Protein AF-A0A846NB36-F1 (afdb_monomer_lite)

pLDDT: mean 81.32, std 11.26, range [33.69, 94.31]

Radius of gyration: 15.26 Å; chains: 1; bounding box: 28×33×38 Å

Secondary structure (DSSP, 8-state):
-BS----SSSHHHHHHHHHHHHTT---B----PPPHHHHHSSPPHHHHHHHHHHHHHHHHHHHHH--TT--------GGGG----

Foldseek 3Di:
DWADDDDDPCPVRVVVVVVCVVVVNTGDDDDQDDDPCCVVDPHDVVSVVCVVVVVVVVVVCCVVPDDPPDDDDDDDPDCSVPDPD

Sequence (85 aa):
GTGVAIGGPGVEKYKVEEIATKYKVPINAILIKEGIGDVVSTMRKEITNSVEEVTGRIRRIILETTKEGDHVIIAGVGNTMGIAQ

Structure (mmCIF, N/CA/C/O backbone):
data_AF-A0A846NB36-F1
#
_entry.id   AF-A0A846NB36-F1
#
loop_
_atom_site.group_PDB
_atom_site.id
_atom_site.type_symbol
_atom_site.label_atom_id
_atom_site.label_alt_id
_atom_site.label_comp_id
_atom_site.label_asym_id
_atom_site.label_entity_id
_atom_site.label_seq_id
_atom_site.pdbx_PDB_ins_code
_atom_site.Cartn_x
_atom_site.Cartn_y
_atom_site.Cartn_z
_atom_site.occupancy
_atom_site.B_iso_or_equiv
_atom_site.auth_seq_id
_atom_site.auth_comp_id
_atom_site.auth_asym_id
_atom_site.auth_atom_id
_atom_site.pdbx_PDB_model_num
ATOM 1 N N . GLY A 1 1 ? 5.499 1.475 4.604 1.00 62.28 1 GLY A N 1
ATOM 2 C CA . GLY A 1 1 ? 5.638 2.445 5.707 1.00 62.28 1 GLY A CA 1
ATOM 3 C C . GLY A 1 1 ? 4.283 2.641 6.349 1.00 62.28 1 GLY A C 1
ATOM 4 O O . GLY A 1 1 ? 3.293 2.197 5.777 1.00 62.28 1 GLY A O 1
ATOM 5 N N . THR A 1 2 ? 4.225 3.268 7.516 1.00 70.88 2 THR A N 1
ATOM 6 C CA . THR A 1 2 ? 2.957 3.644 8.158 1.00 70.88 2 THR A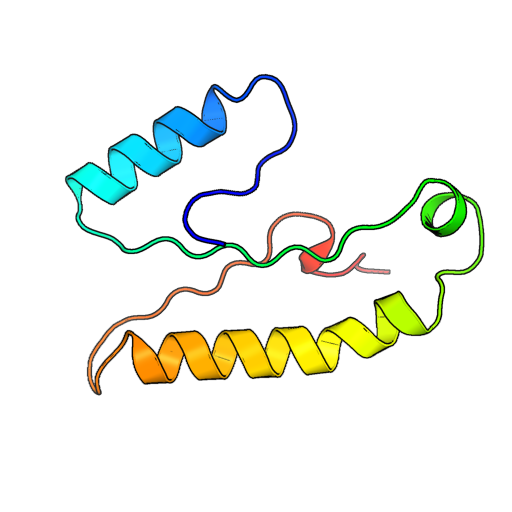 CA 1
ATOM 7 C C . THR A 1 2 ? 2.547 5.054 7.733 1.00 70.88 2 THR A C 1
ATOM 9 O O . THR A 1 2 ? 3.406 5.886 7.432 1.00 70.88 2 THR A O 1
ATOM 12 N N . GLY A 1 3 ? 1.241 5.310 7.680 1.00 76.75 3 GLY A N 1
ATOM 13 C CA . GLY A 1 3 ? 0.687 6.596 7.246 1.00 76.75 3 GLY A CA 1
ATOM 14 C C . GLY A 1 3 ? 0.312 6.639 5.766 1.00 76.75 3 GLY A C 1
ATOM 15 O O . GLY A 1 3 ? 0.236 5.609 5.095 1.00 76.75 3 GLY A O 1
ATOM 16 N N . VAL A 1 4 ? 0.032 7.842 5.269 1.00 81.25 4 VAL A N 1
ATOM 17 C CA . VAL A 1 4 ? -0.583 8.056 3.949 1.00 81.25 4 VAL A CA 1
ATOM 18 C C . VAL A 1 4 ? 0.453 8.516 2.929 1.00 81.25 4 VAL A C 1
ATOM 20 O O . VAL A 1 4 ? 1.244 9.427 3.188 1.00 81.25 4 VAL A O 1
ATOM 23 N N . ALA A 1 5 ? 0.421 7.915 1.740 1.00 79.88 5 ALA A N 1
ATOM 24 C CA . ALA A 1 5 ? 1.279 8.298 0.630 1.00 79.88 5 ALA A CA 1
ATOM 25 C C . ALA A 1 5 ? 0.508 9.129 -0.405 1.00 79.88 5 ALA A C 1
ATOM 27 O O . ALA A 1 5 ? -0.210 8.586 -1.239 1.00 79.88 5 ALA A O 1
ATOM 28 N N . ILE A 1 6 ? 0.659 10.452 -0.335 1.00 78.19 6 ILE A N 1
ATOM 29 C CA . ILE A 1 6 ? 0.053 11.421 -1.259 1.00 78.19 6 ILE A CA 1
ATOM 30 C C . ILE A 1 6 ? 1.149 12.377 -1.745 1.00 78.19 6 ILE A C 1
ATOM 32 O O . ILE A 1 6 ? 1.981 12.822 -0.953 1.00 78.19 6 ILE A O 1
ATOM 36 N N . GLY A 1 7 ? 1.160 12.676 -3.047 1.00 74.06 7 GLY A N 1
ATOM 37 C CA . GLY A 1 7 ? 2.012 13.717 -3.627 1.00 74.06 7 GLY A CA 1
ATOM 38 C C . GLY A 1 7 ? 1.416 15.117 -3.445 1.00 74.06 7 GLY A C 1
ATOM 39 O O . GLY A 1 7 ? 0.205 15.262 -3.321 1.00 74.06 7 GLY A O 1
ATOM 40 N N . GLY A 1 8 ? 2.257 16.155 -3.459 1.00 75.19 8 GLY A N 1
ATOM 41 C CA . GLY A 1 8 ? 1.823 17.552 -3.318 1.00 75.19 8 GLY A CA 1
ATOM 42 C C . GLY A 1 8 ? 2.177 18.178 -1.959 1.00 75.19 8 GLY A C 1
ATOM 43 O O . GLY A 1 8 ? 3.018 17.640 -1.239 1.00 75.19 8 GLY A O 1
ATOM 44 N N . PRO A 1 9 ? 1.579 19.332 -1.605 1.00 75.44 9 PRO A N 1
ATOM 45 C CA . PRO A 1 9 ? 1.985 20.154 -0.456 1.00 75.44 9 PRO A CA 1
ATOM 46 C C . PRO A 1 9 ? 1.692 19.532 0.922 1.00 75.44 9 PRO A C 1
ATOM 48 O O . PRO A 1 9 ? 2.124 20.074 1.935 1.00 75.44 9 PRO A O 1
ATOM 51 N N . GLY A 1 10 ? 0.981 18.398 0.984 1.00 78.38 10 GLY A N 1
ATOM 52 C CA . GLY A 1 10 ? 0.807 17.604 2.208 1.00 78.38 10 GLY A CA 1
ATOM 53 C C . GLY A 1 10 ? -0.419 17.951 3.059 1.00 78.38 10 GLY A C 1
ATOM 54 O O . GLY A 1 10 ? -0.632 17.316 4.092 1.00 78.38 10 GLY A O 1
ATOM 55 N N . VAL A 1 11 ? -1.259 18.897 2.626 1.00 82.56 11 VAL A N 1
ATOM 56 C CA . VAL A 1 11 ? -2.501 19.272 3.330 1.00 82.56 11 VAL A CA 1
ATOM 57 C C . VAL A 1 11 ? -3.480 18.094 3.378 1.00 82.56 11 VAL A C 1
ATOM 59 O O . VAL A 1 11 ? -4.115 17.842 4.402 1.00 82.56 11 VAL A O 1
ATOM 62 N N . GLU A 1 12 ? -3.577 17.333 2.290 1.00 84.12 12 GLU A N 1
ATOM 63 C CA . GLU A 1 12 ? -4.442 16.158 2.183 1.00 84.12 12 GLU A CA 1
ATOM 64 C C . GLU A 1 12 ? -3.952 15.023 3.084 1.00 84.12 12 GLU A C 1
ATOM 66 O O . GLU A 1 12 ? -4.755 14.398 3.774 1.00 84.12 12 GLU A O 1
ATOM 71 N N . LYS A 1 13 ? -2.630 14.800 3.135 1.00 85.06 13 LYS A N 1
ATOM 72 C CA . LYS A 1 13 ? -2.014 13.794 4.009 1.00 85.06 13 LYS A CA 1
ATOM 73 C C . LYS A 1 13 ? -2.412 14.028 5.466 1.00 85.06 13 LYS A C 1
ATOM 75 O O . LYS A 1 13 ? -2.894 13.103 6.115 1.00 85.06 13 LYS A O 1
ATOM 80 N N . TYR A 1 14 ? -2.254 15.263 5.948 1.00 86.69 14 TYR A N 1
ATOM 81 C CA . TYR A 1 14 ? -2.575 15.615 7.331 1.00 86.69 14 TYR A CA 1
ATOM 82 C C . TYR A 1 14 ? -4.044 15.336 7.668 1.00 86.69 14 TYR A C 1
ATOM 84 O O . TYR A 1 14 ? -4.327 14.693 8.674 1.00 86.69 14 TYR A O 1
ATOM 92 N N . LYS A 1 15 ? -4.979 15.745 6.800 1.00 87.69 15 LYS A N 1
ATOM 93 C CA . LYS A 1 15 ? -6.418 15.515 7.014 1.00 87.69 15 LYS A CA 1
ATOM 94 C C . LYS A 1 15 ? -6.765 14.029 7.105 1.00 87.69 15 LYS A C 1
ATOM 96 O O . LYS A 1 15 ? -7.556 13.635 7.958 1.00 87.69 15 LYS A O 1
ATOM 101 N N . VAL A 1 16 ? -6.188 13.198 6.234 1.00 86.75 16 VAL A N 1
ATOM 102 C CA . VAL A 1 16 ? -6.444 11.750 6.255 1.00 86.75 16 VAL A CA 1
ATOM 103 C C . VAL A 1 16 ? -5.872 11.117 7.527 1.00 86.75 16 VAL A C 1
ATOM 105 O O . VAL A 1 16 ? -6.563 10.335 8.179 1.00 86.75 16 VAL A O 1
ATOM 108 N N . GLU A 1 17 ? -4.645 11.475 7.916 1.00 88.50 17 GLU A N 1
ATOM 109 C CA . GLU A 1 17 ? -4.005 10.952 9.130 1.00 88.50 17 GLU A CA 1
ATOM 110 C C . GLU A 1 17 ? -4.721 11.408 10.412 1.00 88.50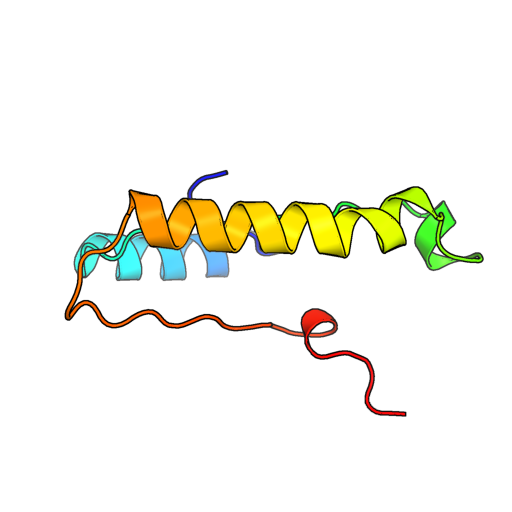 17 GLU A C 1
ATOM 112 O O . GLU A 1 17 ? -4.898 10.602 11.328 1.00 88.50 17 GLU A O 1
ATOM 117 N N . GLU A 1 18 ? -5.202 12.653 10.470 1.00 92.69 18 GLU A N 1
ATOM 118 C CA . GLU A 1 18 ? -6.000 13.179 11.585 1.00 92.69 18 GLU A CA 1
ATOM 119 C C . GLU A 1 18 ? -7.307 12.389 11.759 1.00 92.69 18 GLU A C 1
ATOM 121 O O . GLU A 1 18 ? -7.611 11.912 12.856 1.00 92.69 18 GLU A O 1
ATOM 126 N N . ILE A 1 19 ? -8.062 12.194 10.671 1.00 91.31 19 ILE A N 1
ATOM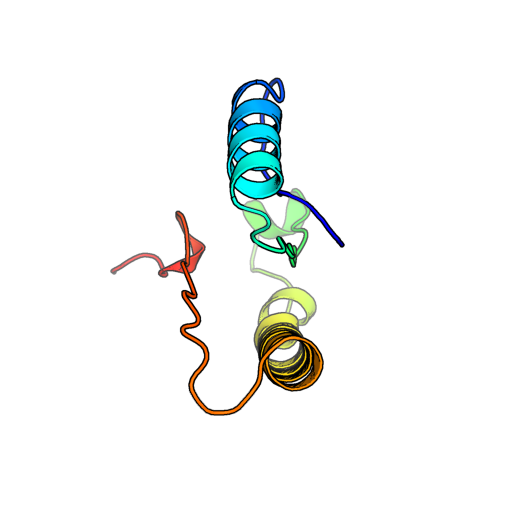 127 C CA . ILE A 1 19 ? -9.325 11.446 10.692 1.00 91.31 19 ILE A CA 1
ATOM 128 C C . ILE A 1 19 ? -9.079 9.992 11.100 1.00 91.31 19 ILE A C 1
ATOM 130 O O . ILE A 1 19 ? -9.755 9.476 11.989 1.00 91.31 19 ILE A O 1
ATOM 134 N N . ALA A 1 20 ? -8.102 9.324 10.495 1.00 89.06 20 ALA A N 1
ATOM 135 C CA . ALA A 1 20 ? -7.815 7.935 10.829 1.00 89.06 20 ALA A CA 1
ATOM 136 C C . ALA A 1 20 ? -7.351 7.768 12.277 1.00 89.06 20 ALA A C 1
ATOM 138 O O . ALA A 1 20 ? -7.784 6.833 12.949 1.00 89.06 20 ALA A O 1
ATOM 139 N N . THR A 1 21 ? -6.566 8.715 12.796 1.00 90.19 21 THR A N 1
ATOM 140 C CA . THR A 1 21 ? -6.186 8.746 14.214 1.00 90.19 21 THR A CA 1
ATOM 141 C C . THR A 1 21 ? -7.417 8.911 15.106 1.00 90.19 21 THR A C 1
ATOM 143 O O . THR A 1 21 ? -7.584 8.157 16.066 1.00 90.19 21 THR A O 1
ATOM 146 N N . LYS A 1 22 ? -8.330 9.831 14.762 1.00 94.31 22 LYS A N 1
ATOM 147 C CA . LYS A 1 22 ? -9.586 10.060 15.495 1.00 94.31 22 LYS A CA 1
ATOM 148 C C . LYS A 1 22 ? -10.445 8.796 15.587 1.00 94.31 22 LYS A C 1
ATOM 150 O O . LYS A 1 22 ? -11.003 8.519 16.647 1.00 94.31 22 LYS A O 1
ATOM 155 N N . TYR A 1 23 ? -10.531 8.025 14.504 1.00 90.69 23 TYR A N 1
ATOM 156 C CA . TYR A 1 23 ? -11.299 6.776 14.450 1.00 90.69 23 TYR A CA 1
ATOM 157 C C . TYR A 1 23 ? -10.484 5.523 14.805 1.00 90.69 23 TYR A C 1
ATOM 159 O O . TYR A 1 23 ? -11.025 4.422 14.763 1.00 90.69 23 TYR A O 1
ATOM 167 N N . LYS A 1 24 ? -9.208 5.674 15.191 1.00 87.25 24 LYS A N 1
ATOM 168 C CA . LYS A 1 24 ? -8.277 4.575 15.508 1.00 87.25 24 LYS A CA 1
ATOM 169 C C . LYS A 1 24 ? -8.150 3.541 14.382 1.00 87.25 24 LYS A C 1
ATOM 171 O O . LYS A 1 24 ? -7.982 2.351 14.639 1.00 87.25 24 LYS A O 1
ATOM 176 N N . VAL A 1 25 ? -8.220 4.001 13.136 1.00 85.00 25 VAL A N 1
ATOM 177 C CA . VAL A 1 25 ? -8.042 3.163 11.949 1.00 85.00 25 VAL A CA 1
ATOM 178 C C . VAL A 1 25 ? -6.548 3.107 11.612 1.00 85.00 25 VAL A C 1
ATOM 180 O O . VAL A 1 25 ? -5.953 4.154 11.349 1.00 85.00 25 VAL A O 1
ATOM 183 N N . PRO A 1 26 ? -5.911 1.923 11.613 1.00 82.50 26 PRO A N 1
ATOM 184 C CA . PRO A 1 26 ? -4.513 1.801 11.217 1.00 82.50 26 PRO A CA 1
ATOM 185 C C . PRO A 1 26 ? -4.353 2.076 9.715 1.00 82.50 26 PRO A C 1
ATOM 187 O O . PRO A 1 26 ? -5.088 1.528 8.896 1.00 82.50 26 PRO A O 1
ATOM 190 N N . ILE A 1 27 ? -3.364 2.897 9.346 1.00 83.31 27 ILE A N 1
ATOM 191 C CA . ILE A 1 27 ? -3.042 3.189 7.942 1.00 83.31 27 ILE A CA 1
ATOM 192 C C . ILE A 1 27 ? -1.662 2.639 7.591 1.00 83.31 27 ILE A C 1
ATOM 194 O O . ILE A 1 27 ? -0.652 2.994 8.207 1.00 83.31 27 ILE A O 1
ATOM 198 N N . ASN A 1 28 ? -1.623 1.843 6.525 1.00 82.69 28 ASN A N 1
ATOM 199 C CA . ASN A 1 28 ? -0.403 1.361 5.898 1.00 82.69 28 ASN A CA 1
ATOM 200 C C . ASN A 1 28 ? -0.332 1.851 4.451 1.00 82.69 28 ASN A C 1
ATOM 202 O O . ASN A 1 28 ? -1.325 1.795 3.729 1.00 82.69 28 ASN A O 1
ATOM 206 N N . ALA A 1 29 ? 0.857 2.269 4.016 1.00 82.31 29 ALA A N 1
ATOM 207 C CA . ALA A 1 29 ? 1.120 2.623 2.627 1.00 82.31 29 ALA A CA 1
ATOM 208 C C . ALA A 1 29 ? 2.279 1.800 2.060 1.00 82.31 29 ALA A C 1
ATOM 210 O O . ALA A 1 29 ? 3.365 1.700 2.655 1.00 82.31 29 ALA A O 1
ATOM 211 N N . ILE A 1 30 ? 2.046 1.241 0.872 1.00 81.75 30 ILE A N 1
ATOM 212 C CA . ILE A 1 30 ? 3.059 0.593 0.042 1.00 81.75 30 ILE A CA 1
ATOM 213 C C . ILE A 1 30 ? 3.186 1.401 -1.245 1.00 81.75 30 ILE A C 1
ATOM 215 O O . ILE A 1 30 ? 2.190 1.749 -1.870 1.00 81.75 30 ILE A O 1
ATOM 219 N N . LEU A 1 31 ? 4.426 1.716 -1.603 1.00 81.88 31 LEU A N 1
ATOM 220 C CA . LEU A 1 31 ? 4.777 2.530 -2.757 1.00 81.88 31 LEU A CA 1
ATOM 221 C C . LEU A 1 31 ? 5.718 1.734 -3.651 1.00 81.88 31 LEU A C 1
ATOM 223 O O . LEU A 1 31 ? 6.730 1.222 -3.167 1.00 81.88 31 LEU A O 1
ATOM 227 N N . ILE A 1 32 ? 5.413 1.701 -4.944 1.00 84.25 32 ILE A N 1
ATOM 228 C CA . ILE A 1 32 ? 6.358 1.316 -5.990 1.00 84.25 32 ILE A CA 1
ATOM 229 C C . ILE A 1 32 ? 6.861 2.627 -6.588 1.00 84.25 32 ILE A C 1
ATOM 231 O O . ILE A 1 32 ? 6.075 3.428 -7.089 1.00 84.25 32 ILE A O 1
ATOM 235 N N . LYS A 1 33 ? 8.157 2.906 -6.438 1.00 82.62 33 LYS A N 1
ATOM 236 C CA . LYS A 1 33 ? 8.743 4.168 -6.894 1.00 82.62 33 LYS A CA 1
ATOM 237 C C . LYS A 1 33 ? 9.238 4.019 -8.326 1.00 82.62 33 LYS A C 1
ATOM 239 O O . LYS A 1 33 ? 10.164 3.252 -8.576 1.00 82.62 33 LYS A O 1
ATOM 244 N N . GLU A 1 34 ? 8.685 4.824 -9.218 1.00 81.75 34 GLU A N 1
ATOM 245 C CA . GLU A 1 34 ? 9.151 4.958 -10.596 1.00 81.75 34 GLU A CA 1
ATOM 246 C C . GLU A 1 34 ? 10.158 6.113 -10.704 1.00 81.75 34 GLU A C 1
ATOM 248 O O . GLU A 1 34 ? 10.048 7.134 -10.013 1.00 81.75 34 GLU A O 1
ATOM 253 N N . GLY A 1 35 ? 11.187 5.944 -11.533 1.00 82.94 35 GLY A N 1
ATOM 254 C CA . GLY A 1 35 ? 12.092 7.021 -11.928 1.00 82.94 35 GLY A CA 1
ATOM 255 C C . GLY A 1 35 ? 11.635 7.688 -13.225 1.00 82.94 35 GLY A C 1
ATOM 256 O O . GLY A 1 35 ? 10.827 7.137 -13.961 1.00 82.94 35 GLY A O 1
ATOM 257 N N . ILE A 1 36 ? 12.209 8.849 -13.564 1.00 81.94 36 ILE A N 1
ATOM 258 C CA . ILE A 1 36 ? 11.879 9.566 -14.816 1.00 81.94 36 ILE A CA 1
ATOM 259 C C . ILE A 1 36 ? 12.073 8.664 -16.044 1.00 81.94 36 ILE A C 1
ATOM 261 O O . ILE A 1 36 ? 11.243 8.674 -16.946 1.00 81.94 36 ILE A O 1
ATOM 265 N N . GLY A 1 37 ? 13.133 7.848 -16.055 1.00 81.25 37 GLY A N 1
ATOM 266 C CA . GLY A 1 37 ? 13.401 6.900 -17.140 1.00 81.25 37 GLY A CA 1
ATOM 267 C C . GLY A 1 37 ? 12.291 5.865 -17.343 1.00 81.25 37 GLY A C 1
ATOM 268 O O . GLY A 1 37 ? 12.018 5.496 -18.479 1.00 81.25 37 GLY A O 1
ATOM 269 N N . ASP A 1 38 ? 11.608 5.458 -16.272 1.00 79.00 38 ASP A N 1
ATOM 270 C CA . ASP A 1 38 ? 10.507 4.490 -16.329 1.00 79.00 38 ASP A CA 1
ATOM 271 C C . ASP A 1 38 ? 9.222 5.099 -16.909 1.00 79.00 38 ASP A C 1
ATOM 273 O O . ASP A 1 38 ? 8.365 4.373 -17.399 1.00 79.00 38 ASP A O 1
ATOM 277 N N . VAL A 1 39 ? 9.104 6.432 -16.874 1.00 75.50 39 VAL A N 1
ATOM 278 C CA . VAL A 1 39 ? 7.938 7.181 -17.370 1.00 75.50 39 VAL A CA 1
ATOM 279 C C . VAL A 1 39 ? 8.070 7.511 -18.858 1.00 75.50 39 VAL A C 1
ATOM 281 O O . VAL A 1 39 ? 7.075 7.570 -19.574 1.00 75.50 39 VAL A O 1
ATOM 284 N N . VAL A 1 40 ? 9.296 7.751 -19.333 1.00 82.50 40 VAL A N 1
ATOM 285 C CA . VAL A 1 40 ? 9.565 8.186 -20.719 1.00 82.50 40 VAL A CA 1
ATOM 286 C C . VAL A 1 40 ? 10.008 7.053 -21.647 1.00 82.50 40 VAL A C 1
ATOM 288 O O . VAL A 1 40 ? 10.206 7.281 -22.839 1.00 82.50 40 VAL A O 1
ATOM 291 N N . SER A 1 41 ? 10.199 5.843 -21.122 1.00 83.75 41 SER A N 1
ATOM 292 C CA . SER A 1 41 ? 10.623 4.668 -21.886 1.00 83.75 41 SER A CA 1
ATOM 293 C C . SER A 1 41 ? 9.900 3.411 -21.404 1.00 83.75 41 SER A C 1
ATOM 295 O O . SER A 1 41 ? 9.047 3.479 -20.523 1.00 83.75 41 SER A O 1
ATOM 297 N N . THR A 1 42 ? 10.206 2.256 -21.998 1.00 83.38 42 THR A N 1
ATOM 298 C CA . THR A 1 42 ? 9.633 0.983 -21.556 1.00 83.38 42 THR A CA 1
ATOM 299 C C . THR A 1 42 ? 9.929 0.755 -20.077 1.00 83.38 42 THR A C 1
ATOM 301 O O . THR A 1 42 ? 11.089 0.767 -19.661 1.00 83.38 42 THR A O 1
ATOM 304 N N . MET A 1 43 ? 8.874 0.503 -19.303 1.00 83.00 43 MET A N 1
ATOM 305 C CA . MET A 1 43 ? 8.973 0.216 -17.879 1.00 83.00 43 MET A CA 1
ATOM 306 C C . MET A 1 43 ? 9.960 -0.927 -17.617 1.00 83.00 43 MET A C 1
ATOM 308 O O . MET A 1 43 ? 9.934 -1.977 -18.268 1.00 83.00 43 MET A O 1
ATOM 312 N N . ARG A 1 44 ? 10.834 -0.717 -16.634 1.00 86.06 44 ARG A N 1
ATOM 313 C CA . ARG A 1 44 ? 11.794 -1.717 -16.176 1.00 86.06 44 ARG A CA 1
ATOM 314 C C . ARG A 1 44 ? 11.093 -2.956 -15.615 1.00 86.06 44 ARG A C 1
ATOM 316 O O . ARG A 1 44 ? 10.121 -2.844 -14.868 1.00 86.06 44 ARG A O 1
ATOM 323 N N . LYS A 1 45 ? 11.624 -4.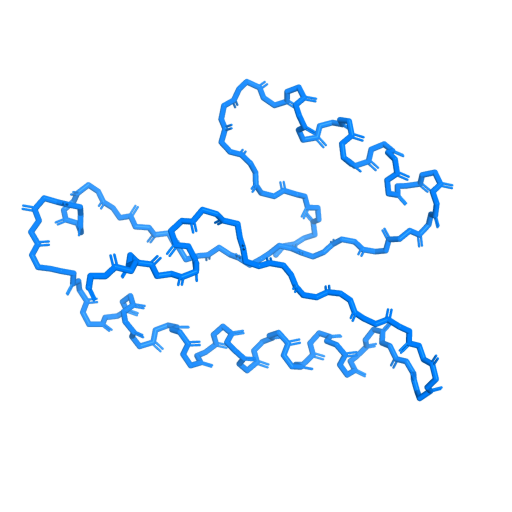146 -15.923 1.00 86.44 45 LYS A N 1
ATOM 324 C CA . LYS A 1 45 ? 11.059 -5.431 -15.462 1.00 86.44 45 LYS A CA 1
ATOM 325 C C . LYS A 1 45 ? 10.959 -5.507 -13.943 1.00 86.44 45 LYS A C 1
ATOM 327 O O . LYS A 1 45 ? 10.045 -6.129 -13.419 1.00 86.44 45 LYS A O 1
ATOM 332 N N . GLU A 1 46 ? 11.878 -4.862 -13.237 1.00 85.25 46 GLU A N 1
ATOM 333 C CA . GLU A 1 46 ? 11.894 -4.785 -11.782 1.00 85.25 46 GLU A C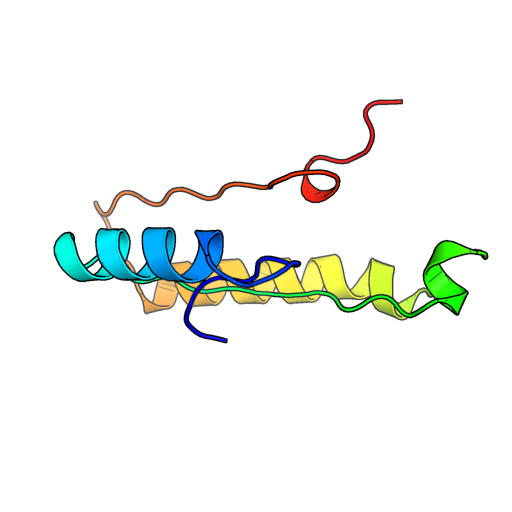A 1
ATOM 334 C C . GLU A 1 46 ? 10.618 -4.130 -11.225 1.00 85.25 46 GLU A C 1
ATOM 336 O O . GLU A 1 46 ? 10.109 -4.571 -10.198 1.00 85.25 46 GLU A O 1
ATOM 341 N N . ILE A 1 47 ? 10.062 -3.127 -11.918 1.00 85.56 47 ILE A N 1
ATOM 342 C CA . ILE A 1 47 ? 8.816 -2.456 -11.517 1.00 85.56 47 ILE A CA 1
ATOM 343 C C . ILE A 1 47 ? 7.633 -3.393 -11.735 1.00 85.56 47 ILE A C 1
ATOM 345 O O . ILE A 1 47 ? 6.837 -3.594 -10.820 1.00 85.56 47 ILE A O 1
ATOM 349 N N . THR A 1 48 ? 7.546 -4.037 -12.898 1.00 83.56 48 THR 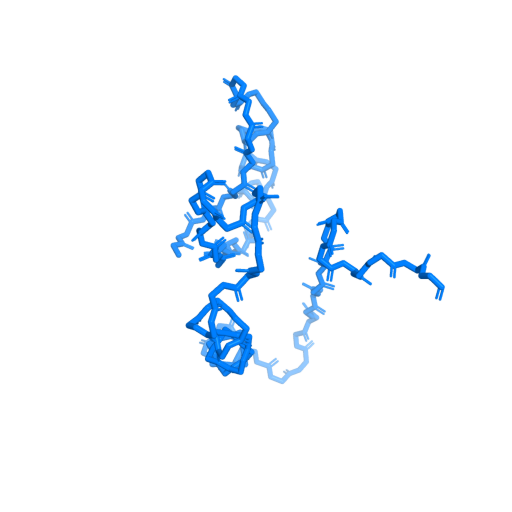A N 1
ATOM 350 C CA . THR A 1 48 ? 6.473 -5.001 -13.181 1.00 83.56 48 THR A CA 1
ATOM 351 C C . THR A 1 48 ? 6.501 -6.182 -12.208 1.00 83.56 48 THR A C 1
ATOM 353 O O . THR A 1 48 ? 5.470 -6.552 -11.652 1.00 83.56 48 THR A O 1
ATOM 356 N N . ASN A 1 49 ? 7.683 -6.733 -11.928 1.00 87.31 49 ASN A N 1
ATOM 357 C CA . ASN A 1 49 ? 7.845 -7.856 -11.003 1.00 87.31 49 ASN A CA 1
ATOM 358 C C . ASN A 1 49 ? 7.521 -7.475 -9.549 1.00 87.31 49 ASN A C 1
ATOM 360 O O . ASN A 1 49 ? 7.109 -8.331 -8.767 1.00 87.31 49 ASN A O 1
ATOM 364 N N . SER A 1 50 ? 7.659 -6.197 -9.178 1.00 87.31 50 SER A N 1
ATOM 365 C CA . SER A 1 50 ? 7.333 -5.736 -7.824 1.00 87.31 50 SER A CA 1
ATOM 366 C C . SER A 1 50 ? 5.845 -5.872 -7.474 1.00 87.31 50 SER A C 1
ATOM 368 O O . SER A 1 50 ? 5.500 -5.900 -6.294 1.00 87.31 50 SER A O 1
ATOM 370 N N . VAL A 1 51 ? 4.956 -6.025 -8.464 1.00 84.69 51 VAL A N 1
ATOM 371 C CA . VAL A 1 51 ? 3.510 -6.203 -8.245 1.00 84.69 51 VAL A CA 1
ATOM 372 C C . VAL A 1 51 ? 3.204 -7.470 -7.440 1.00 84.69 51 VAL A C 1
ATOM 374 O O . VAL A 1 51 ? 2.409 -7.418 -6.495 1.00 84.69 51 VAL A O 1
ATOM 377 N N . GLU A 1 52 ? 3.846 -8.599 -7.760 1.00 87.25 52 GLU A N 1
ATOM 378 C CA . GLU A 1 52 ? 3.670 -9.835 -6.984 1.00 87.25 52 GLU A CA 1
ATOM 379 C C . GLU A 1 52 ? 4.181 -9.664 -5.552 1.00 87.25 52 GLU A C 1
ATOM 381 O O . GLU A 1 52 ? 3.499 -10.029 -4.590 1.00 87.25 52 GLU A O 1
ATOM 386 N N . GLU A 1 53 ? 5.349 -9.037 -5.398 1.00 89.50 53 GLU A N 1
ATOM 387 C CA . GLU A 1 53 ? 5.943 -8.784 -4.088 1.00 89.50 53 GLU A CA 1
ATOM 388 C C . GLU A 1 53 ? 5.038 -7.892 -3.221 1.00 89.50 53 GLU A C 1
ATOM 390 O O . GLU A 1 53 ? 4.777 -8.202 -2.054 1.00 89.50 53 GLU A O 1
ATOM 395 N N . VAL A 1 54 ? 4.509 -6.804 -3.788 1.00 88.88 54 VAL A N 1
ATOM 396 C CA . VAL A 1 54 ? 3.586 -5.893 -3.099 1.00 88.88 54 VAL A CA 1
ATOM 397 C C . VAL A 1 54 ? 2.301 -6.613 -2.714 1.00 88.88 54 VAL A C 1
ATOM 399 O O . VAL A 1 54 ? 1.844 -6.465 -1.581 1.00 88.88 54 VAL A O 1
ATOM 402 N N . THR A 1 55 ? 1.751 -7.441 -3.599 1.00 88.38 55 THR A N 1
ATOM 403 C CA . THR A 1 55 ? 0.540 -8.222 -3.313 1.00 88.38 55 THR A CA 1
ATOM 404 C C . THR A 1 55 ? 0.763 -9.174 -2.134 1.00 88.38 55 THR A C 1
ATOM 406 O O . THR A 1 55 ? -0.068 -9.246 -1.221 1.00 88.38 55 THR A O 1
ATOM 409 N N . GLY A 1 56 ? 1.919 -9.845 -2.088 1.00 92.38 56 GLY A N 1
ATOM 410 C CA . GLY A 1 56 ? 2.325 -10.673 -0.951 1.00 92.38 56 GLY A CA 1
ATOM 411 C C . GLY A 1 56 ? 2.437 -9.874 0.352 1.00 92.38 56 GLY A C 1
ATOM 412 O O . GLY A 1 56 ? 1.929 -10.303 1.391 1.00 92.38 56 GLY A O 1
ATOM 413 N N . ARG A 1 57 ? 3.032 -8.676 0.301 1.00 90.12 57 ARG A N 1
ATOM 414 C CA . ARG A 1 57 ? 3.134 -7.777 1.463 1.00 90.12 57 ARG A CA 1
ATOM 415 C C . ARG A 1 57 ? 1.766 -7.293 1.952 1.00 90.12 57 ARG A C 1
ATOM 417 O O . ARG A 1 57 ? 1.550 -7.278 3.159 1.00 90.12 57 ARG A O 1
ATOM 424 N N . ILE A 1 58 ? 0.836 -6.948 1.055 1.00 89.31 58 ILE A N 1
ATOM 425 C CA . ILE A 1 58 ? -0.539 -6.556 1.420 1.00 89.31 58 ILE A CA 1
ATOM 426 C C . ILE A 1 58 ? -1.233 -7.700 2.161 1.00 89.31 58 ILE A C 1
ATOM 428 O O . ILE A 1 58 ? -1.764 -7.485 3.249 1.00 89.31 58 ILE A O 1
ATOM 432 N N . ARG A 1 59 ? -1.179 -8.924 1.614 1.00 90.69 59 ARG A N 1
ATOM 433 C CA . ARG A 1 59 ? -1.740 -10.111 2.279 1.00 90.69 59 ARG A CA 1
ATOM 434 C C . ARG A 1 59 ? -1.166 -10.299 3.676 1.00 90.69 59 ARG A C 1
ATOM 436 O O . ARG A 1 59 ? -1.923 -10.524 4.613 1.00 90.69 59 ARG A O 1
ATOM 443 N N . ARG A 1 60 ? 0.155 -10.183 3.816 1.00 91.81 60 ARG A N 1
ATOM 444 C CA . ARG A 1 60 ? 0.830 -10.323 5.106 1.00 91.81 60 ARG A CA 1
ATOM 445 C C . ARG A 1 60 ? 0.358 -9.278 6.118 1.00 91.81 60 ARG A C 1
ATOM 447 O O . ARG A 1 60 ? 0.022 -9.655 7.230 1.00 91.81 60 ARG A O 1
ATOM 454 N N . ILE A 1 61 ? 0.276 -8.006 5.722 1.00 89.31 61 ILE A N 1
ATOM 455 C CA . ILE A 1 61 ? -0.214 -6.931 6.599 1.00 89.31 61 ILE A CA 1
ATOM 456 C C . ILE A 1 61 ? -1.632 -7.242 7.069 1.00 89.31 61 ILE A C 1
ATOM 458 O O . ILE A 1 61 ? -1.882 -7.214 8.265 1.00 89.31 61 ILE A O 1
ATOM 462 N N . ILE A 1 62 ? -2.537 -7.598 6.155 1.00 89.00 62 ILE A N 1
ATOM 463 C CA . ILE A 1 62 ? -3.923 -7.924 6.511 1.00 89.00 62 ILE A CA 1
ATOM 464 C C . ILE A 1 62 ? -3.958 -9.066 7.534 1.00 89.00 62 ILE A C 1
ATOM 466 O O . ILE A 1 62 ? -4.609 -8.931 8.564 1.00 89.00 62 ILE A O 1
ATOM 470 N N . LEU A 1 63 ? -3.219 -10.152 7.301 1.00 91.06 63 LEU A N 1
ATOM 471 C CA . LEU A 1 63 ? -3.178 -11.296 8.219 1.00 91.06 63 LEU A CA 1
ATOM 472 C C . LEU A 1 63 ? -2.564 -10.959 9.587 1.00 91.06 63 LEU A C 1
ATOM 474 O O . LEU A 1 63 ? -2.978 -11.527 10.592 1.00 91.06 63 LEU A O 1
ATOM 478 N N . GLU A 1 64 ? -1.580 -10.060 9.640 1.00 90.50 64 GLU A N 1
ATOM 479 C CA . GLU A 1 64 ? -0.913 -9.663 10.887 1.00 90.50 64 GLU A CA 1
ATOM 480 C C . GLU A 1 64 ? -1.701 -8.604 11.678 1.00 90.50 64 GLU A C 1
ATOM 482 O O . GLU A 1 64 ? -1.555 -8.524 12.898 1.00 90.50 64 GLU A O 1
ATOM 487 N N . THR A 1 65 ? -2.526 -7.785 11.014 1.00 84.69 65 THR A N 1
ATOM 488 C CA . THR A 1 65 ? -3.208 -6.640 11.646 1.00 84.69 65 THR A CA 1
ATOM 489 C C . THR A 1 65 ? -4.715 -6.805 11.808 1.00 84.69 65 THR A C 1
ATOM 491 O O . THR A 1 65 ? -5.352 -5.901 12.345 1.00 84.69 65 THR A O 1
ATOM 494 N N . THR A 1 66 ? -5.300 -7.904 11.331 1.00 88.62 66 THR A N 1
ATOM 495 C CA . THR A 1 66 ? -6.752 -8.142 11.369 1.00 88.62 66 THR A CA 1
ATOM 496 C C . THR A 1 66 ? -7.068 -9.524 11.927 1.00 88.62 66 THR A C 1
ATOM 498 O O . THR A 1 66 ? -6.204 -10.400 11.991 1.00 88.62 66 THR A O 1
ATOM 501 N N . LYS A 1 67 ? -8.305 -9.712 12.374 1.00 90.31 67 LYS A N 1
ATOM 502 C CA . LYS A 1 67 ? -8.833 -10.975 12.891 1.00 90.31 67 LYS A CA 1
ATOM 503 C C . LYS A 1 67 ? -10.047 -11.408 12.086 1.00 90.31 67 LYS A C 1
ATOM 505 O O . LYS A 1 67 ? -10.657 -10.628 11.359 1.00 90.31 67 LYS A O 1
ATOM 510 N N . GLU A 1 68 ? -10.416 -12.671 12.243 1.00 88.75 68 GLU A N 1
ATOM 511 C CA . GLU A 1 68 ? -11.662 -13.176 11.682 1.00 88.75 68 GLU A CA 1
ATOM 512 C C . GLU A 1 68 ? -12.850 -12.344 12.199 1.00 88.75 68 GLU A C 1
ATOM 514 O O . GLU A 1 68 ? -12.997 -12.139 13.404 1.00 88.75 68 GLU A O 1
ATOM 519 N N . GLY A 1 69 ? -13.658 -11.821 11.272 1.00 89.69 69 GLY A N 1
ATOM 520 C CA . GLY A 1 69 ? -14.759 -10.895 11.560 1.00 89.69 69 GLY A CA 1
ATOM 521 C C . GLY A 1 69 ? -14.434 -9.407 11.368 1.00 89.69 69 GLY A C 1
ATOM 522 O O . GLY A 1 69 ? -15.368 -8.610 11.302 1.00 89.69 69 GLY A O 1
ATOM 523 N N . ASP A 1 70 ? -13.163 -9.019 11.215 1.00 88.25 70 ASP A N 1
ATOM 524 C CA . ASP A 1 70 ? -12.797 -7.631 10.911 1.00 88.25 70 ASP A CA 1
ATOM 525 C C . ASP A 1 70 ? -13.136 -7.259 9.458 1.00 88.25 70 ASP A C 1
ATOM 527 O O . ASP A 1 70 ? -12.993 -8.052 8.523 1.00 88.25 70 ASP A O 1
ATOM 531 N N . HIS A 1 71 ? -13.543 -6.005 9.248 1.00 85.62 71 HIS A N 1
ATOM 532 C CA . HIS A 1 71 ? -13.784 -5.458 7.915 1.00 85.62 71 HIS A CA 1
ATOM 533 C C . HIS A 1 71 ? -12.530 -4.773 7.370 1.00 85.62 71 HIS A C 1
ATOM 535 O O . HIS A 1 71 ? -12.002 -3.839 7.974 1.00 85.62 71 HIS A O 1
ATOM 541 N N . VAL A 1 72 ? -12.088 -5.203 6.187 1.00 84.56 72 VAL A N 1
ATOM 542 C CA . VAL A 1 72 ? -10.914 -4.654 5.499 1.00 84.56 72 VAL A CA 1
ATOM 543 C C . VAL A 1 72 ? -11.344 -3.982 4.205 1.00 84.56 72 VAL A C 1
ATOM 545 O O . VAL A 1 72 ? -12.055 -4.575 3.397 1.00 84.56 72 VAL A O 1
ATOM 548 N N . ILE A 1 73 ? -10.879 -2.752 3.990 1.00 82.50 73 ILE A N 1
ATOM 549 C CA . ILE A 1 73 ? -11.077 -2.014 2.741 1.00 82.50 73 ILE A CA 1
ATOM 550 C C . ILE A 1 73 ? -9.724 -1.888 2.045 1.00 82.50 73 ILE A C 1
ATOM 552 O O . ILE A 1 73 ? -8.773 -1.356 2.616 1.00 82.50 73 ILE A O 1
ATOM 556 N N . ILE A 1 74 ? -9.651 -2.354 0.800 1.00 80.12 74 ILE A N 1
ATOM 557 C CA . ILE A 1 74 ? -8.508 -2.140 -0.090 1.00 80.12 74 ILE A CA 1
ATOM 558 C C . ILE A 1 74 ? -8.978 -1.206 -1.200 1.00 80.12 74 ILE A C 1
ATOM 560 O O . ILE A 1 74 ? -9.926 -1.524 -1.913 1.00 80.12 74 ILE A O 1
ATOM 564 N N . ALA A 1 75 ? -8.320 -0.059 -1.345 1.00 76.19 75 ALA A N 1
ATOM 565 C CA . ALA A 1 75 ? -8.636 0.921 -2.376 1.00 76.19 75 ALA A CA 1
ATOM 566 C C . ALA A 1 75 ? -7.409 1.167 -3.260 1.00 76.19 75 ALA A C 1
ATOM 568 O O . ALA A 1 75 ? -6.361 1.590 -2.772 1.00 76.19 75 ALA A O 1
ATOM 569 N N . GLY A 1 76 ? -7.547 0.917 -4.563 1.00 73.56 76 GLY A N 1
ATOM 570 C CA . GLY A 1 76 ? -6.600 1.387 -5.572 1.00 73.56 76 GLY A CA 1
ATOM 571 C C . GLY A 1 76 ? -7.009 2.784 -6.031 1.00 73.56 76 GLY A C 1
ATOM 572 O O . GLY A 1 76 ? -8.133 2.968 -6.486 1.00 73.56 76 GLY A O 1
ATOM 573 N N . VAL A 1 77 ? -6.122 3.771 -5.904 1.00 68.75 77 VAL A N 1
ATOM 574 C CA . VAL A 1 77 ? -6.413 5.165 -6.280 1.00 68.75 77 VAL A CA 1
ATOM 575 C C . VAL A 1 77 ? -5.599 5.542 -7.520 1.00 68.75 77 VAL A C 1
ATOM 577 O O . VAL A 1 77 ? -4.404 5.244 -7.596 1.00 68.75 77 VAL A O 1
ATOM 580 N N . GLY A 1 78 ? -6.243 6.184 -8.499 1.00 66.31 78 GLY A N 1
ATOM 581 C CA . GLY A 1 78 ? -5.609 6.633 -9.744 1.00 66.31 78 GLY A CA 1
ATOM 582 C C . GLY A 1 78 ? -5.201 5.481 -10.669 1.00 66.31 78 GLY A C 1
ATOM 583 O O . GLY A 1 78 ? -5.935 4.504 -10.811 1.00 66.31 78 GLY A O 1
ATOM 584 N N . ASN A 1 79 ? -4.006 5.577 -11.263 1.00 65.06 79 ASN A N 1
ATOM 585 C CA . ASN A 1 79 ? -3.472 4.603 -12.233 1.00 65.06 79 ASN A CA 1
ATOM 586 C C . ASN A 1 79 ? -3.330 3.174 -11.673 1.00 65.06 79 ASN A C 1
ATOM 588 O O . ASN A 1 79 ? -3.171 2.226 -12.435 1.00 65.06 79 ASN A O 1
ATOM 592 N N . THR A 1 80 ? -3.424 3.011 -10.350 1.00 65.31 80 THR A N 1
ATOM 593 C CA . THR A 1 80 ? -3.440 1.717 -9.650 1.00 65.31 80 THR A CA 1
ATOM 594 C C . THR A 1 80 ? -4.598 0.812 -10.098 1.00 65.31 80 THR A C 1
ATOM 596 O O . THR A 1 80 ? -4.484 -0.405 -10.003 1.00 65.31 80 THR A O 1
ATOM 599 N N . MET A 1 81 ? -5.704 1.377 -10.605 1.00 58.16 81 MET A N 1
ATOM 600 C CA . MET A 1 81 ? -6.812 0.599 -11.187 1.00 58.16 81 MET A CA 1
ATOM 601 C C . MET A 1 81 ? -6.531 0.097 -12.615 1.00 58.16 81 MET A C 1
ATOM 603 O O . MET A 1 81 ? -7.372 -0.580 -13.202 1.00 58.16 81 MET A O 1
ATOM 607 N N . GLY A 1 82 ? -5.356 0.412 -13.164 1.00 51.31 82 GLY A N 1
ATOM 608 C CA . GLY A 1 82 ? -5.055 0.257 -14.578 1.00 51.31 82 GLY A CA 1
ATOM 609 C C . GLY A 1 82 ? -5.603 1.423 -15.398 1.00 51.31 82 GLY A C 1
ATOM 610 O O . GLY A 1 82 ? -6.519 2.140 -14.993 1.00 51.31 82 GLY A O 1
ATOM 611 N N . ILE A 1 83 ? -5.023 1.621 -16.577 1.00 48.72 83 ILE A N 1
ATOM 612 C CA . ILE A 1 83 ? -5.670 2.397 -17.631 1.00 48.72 83 ILE A CA 1
ATOM 613 C C . ILE A 1 83 ? -6.680 1.430 -18.249 1.00 48.72 83 ILE A C 1
ATOM 615 O O . ILE A 1 83 ? -6.276 0.393 -18.770 1.00 48.72 83 ILE A O 1
ATOM 619 N N . ALA A 1 84 ? -7.977 1.720 -18.159 1.00 36.97 84 ALA A N 1
ATOM 620 C CA . ALA A 1 84 ? -8.946 1.038 -19.007 1.00 36.97 84 ALA A CA 1
ATOM 621 C C . ALA A 1 84 ? -8.642 1.454 -20.457 1.00 36.97 84 ALA A C 1
ATOM 623 O O . ALA A 1 84 ? -8.962 2.576 -20.850 1.00 36.97 84 ALA A O 1
ATOM 624 N N . GLN A 1 85 ? -7.936 0.601 -21.201 1.00 33.69 85 GLN A N 1
ATOM 625 C CA . GLN A 1 85 ? -7.867 0.660 -22.661 1.00 33.69 85 GLN A CA 1
ATOM 626 C C . GLN A 1 85 ? -8.841 -0.351 -23.248 1.00 33.69 85 GLN A C 1
ATOM 628 O O . GLN A 1 85 ? -8.887 -1.487 -22.724 1.00 33.69 85 GLN A O 1
#